Protein AF-A0A920NZ18-F1 (afdb_monomer)

Structure (mmCIF, N/CA/C/O backbone):
data_AF-A0A920NZ18-F1
#
_entry.id   AF-A0A920NZ18-F1
#
loop_
_atom_site.group_PDB
_atom_site.id
_atom_site.type_symbol
_atom_site.label_atom_id
_atom_site.label_alt_id
_atom_site.label_comp_id
_atom_site.label_asym_id
_atom_site.label_entity_id
_atom_site.label_seq_id
_atom_site.pdbx_PDB_ins_code
_atom_site.Cartn_x
_atom_site.Cartn_y
_atom_site.Cartn_z
_atom_site.occupancy
_atom_site.B_iso_or_equiv
_atom_site.auth_seq_id
_atom_site.auth_comp_id
_atom_site.auth_asym_id
_atom_site.auth_atom_id
_atom_site.pdbx_PDB_model_num
ATOM 1 N N . MET A 1 1 ? -0.466 -25.308 -16.412 1.00 61.69 1 MET A N 1
ATOM 2 C CA . MET A 1 1 ? -0.898 -24.664 -15.150 1.00 61.69 1 MET A CA 1
ATOM 3 C C . MET A 1 1 ? -0.352 -23.248 -15.141 1.00 61.69 1 MET A C 1
ATOM 5 O O . MET A 1 1 ? 0.740 -23.077 -15.657 1.00 61.69 1 MET A O 1
ATOM 9 N N . HIS A 1 2 ? -1.095 -22.252 -14.655 1.00 79.19 2 HIS A N 1
ATOM 10 C CA . HIS A 1 2 ? -0.640 -20.856 -14.602 1.00 79.19 2 HIS A CA 1
ATOM 11 C C . HIS A 1 2 ? 0.028 -20.588 -13.238 1.00 79.19 2 HIS A C 1
ATOM 13 O O . HIS A 1 2 ? -0.686 -20.232 -12.299 1.00 79.19 2 HIS A O 1
ATOM 19 N N . PRO A 1 3 ? 1.356 -20.790 -13.082 1.00 84.94 3 PRO A N 1
ATOM 20 C CA . PRO A 1 3 ? 2.051 -20.585 -11.803 1.00 84.94 3 PRO A CA 1
ATOM 21 C C . PRO A 1 3 ? 1.923 -19.143 -11.294 1.00 84.94 3 PRO A C 1
ATOM 23 O O . PRO A 1 3 ? 1.881 -18.914 -10.088 1.00 84.94 3 PRO A O 1
ATOM 26 N N . GLU A 1 4 ? 1.752 -18.193 -12.214 1.00 88.38 4 GLU A N 1
ATOM 27 C CA . GLU A 1 4 ? 1.516 -16.774 -11.935 1.00 88.38 4 GLU A CA 1
ATOM 28 C C . GLU A 1 4 ? 0.307 -16.539 -11.017 1.00 88.38 4 GLU A C 1
ATOM 30 O O . GLU A 1 4 ? 0.342 -15.670 -10.150 1.00 88.38 4 GLU A O 1
ATOM 35 N N . LEU A 1 5 ? -0.759 -17.340 -11.159 1.00 88.62 5 LEU A N 1
ATOM 36 C CA . LEU A 1 5 ? -1.951 -17.217 -10.313 1.00 88.62 5 LEU A CA 1
ATOM 37 C C . LEU A 1 5 ? -1.651 -17.612 -8.868 1.00 88.62 5 LEU A C 1
ATOM 39 O O . LEU A 1 5 ? -2.160 -16.990 -7.940 1.00 88.62 5 LEU A O 1
ATOM 43 N N . LEU A 1 6 ? -0.806 -18.625 -8.673 1.00 90.38 6 LEU A N 1
ATOM 44 C CA . LEU A 1 6 ? -0.424 -19.096 -7.346 1.00 90.38 6 LEU A CA 1
ATOM 45 C C . LEU A 1 6 ? 0.441 -18.047 -6.631 1.00 90.38 6 LEU A C 1
ATOM 47 O O . LEU A 1 6 ? 0.207 -17.760 -5.457 1.00 90.38 6 LEU A O 1
ATOM 51 N N . LEU A 1 7 ? 1.369 -17.413 -7.358 1.00 91.06 7 LEU A N 1
ATOM 52 C CA . LEU A 1 7 ? 2.160 -16.285 -6.853 1.00 91.06 7 LEU A CA 1
ATOM 53 C C . LEU A 1 7 ? 1.277 -15.089 -6.490 1.00 91.06 7 LEU A C 1
ATOM 55 O O . LEU A 1 7 ? 1.428 -14.520 -5.408 1.00 91.06 7 LEU A O 1
ATOM 59 N N . LEU A 1 8 ? 0.333 -14.736 -7.363 1.00 87.94 8 LEU A N 1
ATOM 60 C CA . LEU A 1 8 ? -0.581 -13.623 -7.131 1.00 87.94 8 LEU A CA 1
ATOM 61 C C . LEU A 1 8 ? -1.436 -13.859 -5.882 1.00 87.94 8 LEU A C 1
ATOM 63 O O . LEU A 1 8 ? -1.497 -12.987 -5.020 1.00 87.94 8 LEU A O 1
ATOM 67 N N . ILE A 1 9 ? -2.007 -15.058 -5.726 1.00 88.88 9 ILE A N 1
ATOM 68 C CA . ILE A 1 9 ? -2.758 -15.439 -4.520 1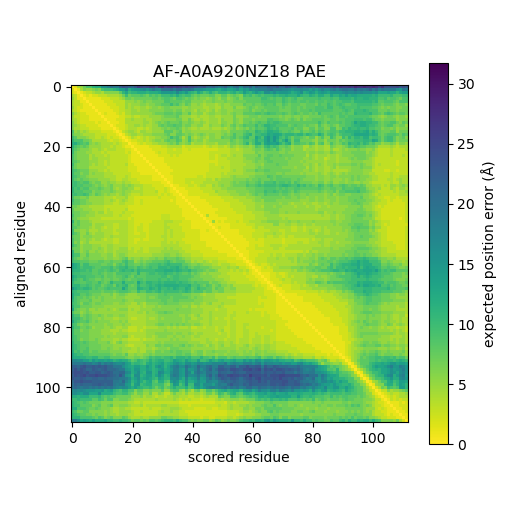.00 88.88 9 ILE A CA 1
ATOM 69 C C . ILE A 1 9 ? -1.873 -15.335 -3.271 1.00 88.88 9 ILE A C 1
ATOM 71 O O . ILE A 1 9 ? -2.299 -14.755 -2.271 1.00 88.88 9 ILE A O 1
ATOM 75 N N . GLY A 1 10 ? -0.642 -15.852 -3.322 1.00 91.12 10 GLY A N 1
ATOM 76 C CA . GLY A 1 10 ? 0.287 -15.813 -2.189 1.00 91.12 10 GLY A CA 1
ATOM 77 C C . GLY A 1 10 ? 0.643 -14.389 -1.753 1.00 91.12 10 GLY A C 1
ATOM 78 O O . GLY A 1 10 ? 0.584 -14.067 -0.563 1.00 91.12 10 GLY A O 1
ATOM 79 N N . ILE A 1 11 ? 0.952 -13.511 -2.709 1.00 87.88 11 ILE A N 1
ATOM 80 C CA . ILE A 1 11 ? 1.290 -12.107 -2.436 1.00 87.88 11 ILE A CA 1
ATOM 81 C C . ILE A 1 11 ? 0.056 -11.342 -1.941 1.00 87.88 11 ILE A C 1
ATOM 83 O O . ILE A 1 11 ? 0.151 -10.613 -0.953 1.00 87.88 11 ILE A O 1
ATOM 87 N N . SER A 1 12 ? -1.114 -11.537 -2.557 1.00 85.25 12 SER A N 1
ATOM 88 C CA . SER A 1 12 ? -2.368 -10.928 -2.098 1.00 85.25 12 SER A CA 1
ATOM 89 C C . SER A 1 12 ? -2.720 -11.341 -0.670 1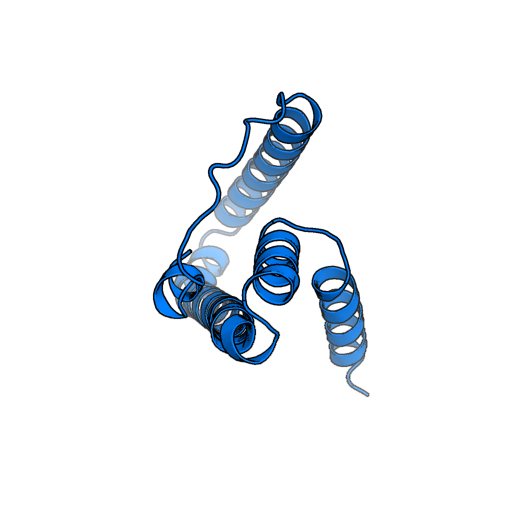.00 85.25 12 SER A C 1
ATOM 91 O O . SER A 1 12 ? -3.127 -10.494 0.124 1.00 85.25 12 SER A O 1
ATOM 93 N N . PHE A 1 13 ? -2.519 -12.614 -0.317 1.00 86.81 13 PHE A N 1
ATOM 94 C CA . PHE A 1 13 ? -2.729 -13.095 1.046 1.00 86.81 13 PHE A CA 1
ATOM 95 C C . PHE A 1 13 ? -1.750 -12.434 2.022 1.00 86.81 13 PHE A C 1
ATOM 97 O O . PHE A 1 13 ? -2.167 -11.894 3.043 1.00 86.81 13 PHE A O 1
ATOM 104 N N . SER A 1 14 ? -0.459 -12.396 1.687 1.00 88.50 14 SER A N 1
ATOM 105 C CA . SER A 1 14 ? 0.544 -11.730 2.524 1.00 88.50 14 SER A CA 1
ATOM 106 C C . SER A 1 14 ? 0.188 -10.258 2.774 1.00 88.50 14 SER A C 1
ATOM 108 O O . SER A 1 14 ? 0.070 -9.849 3.929 1.00 88.50 14 SER A O 1
ATOM 110 N N . MET A 1 15 ? -0.096 -9.488 1.719 1.00 82.94 15 MET A N 1
ATOM 111 C CA . MET A 1 15 ? -0.455 -8.068 1.836 1.00 82.94 15 MET A CA 1
ATOM 112 C C . MET A 1 15 ? -1.753 -7.849 2.623 1.00 82.94 15 MET A C 1
ATOM 114 O O . MET A 1 15 ? -1.839 -6.919 3.425 1.00 82.94 15 MET A O 1
ATOM 118 N N . GLY A 1 16 ? -2.755 -8.710 2.421 1.00 81.56 16 GLY A N 1
ATOM 119 C CA . GLY A 1 16 ? -4.045 -8.612 3.102 1.00 81.56 16 GLY A CA 1
ATOM 120 C C . GLY A 1 16 ? -3.953 -8.843 4.611 1.00 81.56 16 GLY A C 1
ATOM 121 O O . GLY A 1 16 ? -4.648 -8.171 5.368 1.00 81.56 16 GLY A O 1
ATOM 122 N N . PHE A 1 17 ? -3.079 -9.750 5.056 1.00 82.44 17 PHE A N 1
ATOM 123 C CA . PHE A 1 17 ? -2.949 -10.111 6.472 1.00 82.44 17 PHE A CA 1
ATOM 124 C C . PHE A 1 17 ? -1.893 -9.297 7.228 1.00 82.44 17 PHE A C 1
ATOM 126 O O . PHE A 1 17 ? -1.968 -9.195 8.454 1.00 82.44 17 PHE A O 1
ATOM 133 N N . THR A 1 18 ? -0.919 -8.692 6.542 1.00 85.81 18 THR A N 1
ATOM 134 C CA . THR A 1 18 ? 0.086 -7.856 7.213 1.00 85.81 18 THR A CA 1
ATOM 135 C C . THR A 1 18 ? -0.529 -6.594 7.833 1.00 85.81 18 THR A C 1
ATOM 137 O O . THR A 1 18 ? -1.392 -5.956 7.220 1.00 85.81 18 THR A O 1
ATOM 140 N N . PRO A 1 19 ? -0.099 -6.189 9.043 1.00 77.44 19 PRO A N 1
ATOM 141 C CA . PRO A 1 19 ? -0.571 -4.955 9.652 1.00 77.44 19 PRO A CA 1
ATOM 142 C C . PRO A 1 19 ? -0.040 -3.752 8.865 1.00 77.44 19 PRO A C 1
ATOM 144 O O . PRO A 1 19 ? 1.163 -3.525 8.772 1.00 77.44 19 PRO A O 1
ATOM 147 N N . GLY A 1 20 ? -0.957 -2.966 8.309 1.00 82.31 20 GLY A N 1
ATOM 148 C CA . GLY A 1 20 ? -0.666 -1.730 7.586 1.00 82.31 20 GLY A CA 1
ATOM 149 C C . GLY A 1 20 ? -1.701 -0.648 7.899 1.00 82.31 20 GLY A C 1
ATOM 150 O O . GLY A 1 20 ? -2.709 -0.947 8.543 1.00 82.31 20 GLY A O 1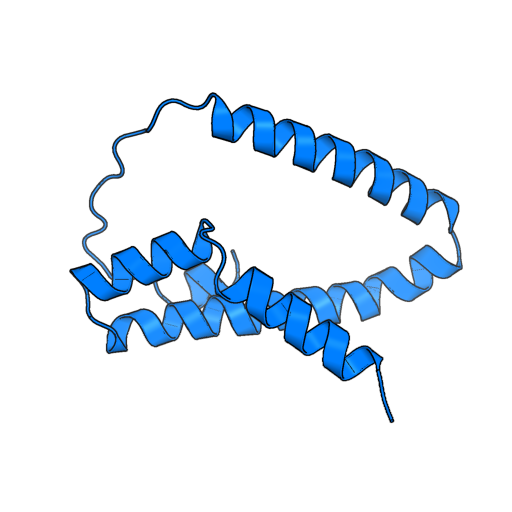
ATOM 151 N N . PRO A 1 21 ? -1.502 0.603 7.444 1.00 84.19 21 PRO A N 1
ATOM 152 C CA . PRO A 1 21 ? -2.397 1.719 7.760 1.00 84.19 21 PRO A CA 1
ATOM 153 C C . PRO A 1 21 ? -3.865 1.439 7.408 1.00 84.19 21 PRO A C 1
ATOM 155 O O . PRO A 1 21 ? -4.747 1.656 8.236 1.00 84.19 21 PRO A O 1
ATOM 158 N N . ASN A 1 22 ? -4.127 0.865 6.229 1.00 89.38 22 ASN A N 1
ATOM 159 C CA . ASN A 1 22 ? -5.486 0.548 5.775 1.00 89.38 22 ASN A CA 1
ATOM 160 C C . ASN A 1 22 ? -6.136 -0.544 6.641 1.00 89.38 22 ASN A C 1
ATOM 162 O O . ASN A 1 22 ? -7.280 -0.398 7.073 1.00 89.38 22 ASN A O 1
ATOM 166 N N . ASN A 1 23 ? -5.378 -1.591 6.981 1.00 89.81 23 ASN A N 1
ATOM 167 C CA . ASN A 1 23 ? -5.840 -2.674 7.851 1.00 89.81 23 ASN A CA 1
ATOM 168 C C . ASN A 1 23 ? -6.043 -2.196 9.299 1.00 89.81 23 ASN A C 1
ATOM 170 O O . ASN A 1 23 ? -6.985 -2.628 9.964 1.00 89.81 23 ASN A O 1
ATOM 174 N N . ALA A 1 24 ? -5.222 -1.257 9.780 1.00 88.44 24 ALA A N 1
ATOM 175 C CA . ALA A 1 24 ? -5.368 -0.636 11.094 1.00 88.44 24 ALA A CA 1
ATOM 176 C C . ALA A 1 24 ? -6.625 0.247 11.168 1.00 88.44 24 ALA A C 1
ATOM 178 O O . ALA A 1 24 ? -7.382 0.155 12.134 1.00 88.44 24 ALA A O 1
ATOM 179 N N . VAL A 1 25 ? -6.898 1.049 10.132 1.00 88.50 25 VAL A N 1
ATOM 180 C CA . VAL A 1 25 ? -8.123 1.865 10.033 1.00 88.50 25 VAL A CA 1
ATOM 181 C C . VAL A 1 25 ? -9.370 0.983 9.947 1.00 88.50 25 VAL A C 1
ATOM 183 O O . VAL A 1 25 ? -10.354 1.253 10.639 1.00 88.50 25 VAL A O 1
ATOM 186 N N . ALA A 1 26 ? -9.331 -0.092 9.154 1.00 89.56 26 ALA A N 1
ATOM 187 C CA . ALA A 1 26 ? -10.428 -1.053 9.068 1.00 89.56 26 ALA A CA 1
ATOM 188 C C . ALA A 1 26 ? -10.670 -1.752 10.415 1.00 89.56 26 ALA A C 1
ATOM 190 O O . ALA A 1 26 ? -11.810 -1.819 10.872 1.00 89.56 26 ALA A O 1
ATOM 191 N N . SER A 1 27 ? -9.603 -2.181 11.097 1.00 89.56 27 SER A N 1
ATOM 192 C CA . SER A 1 27 ? -9.685 -2.792 12.430 1.00 89.56 27 SER A CA 1
ATOM 193 C C . SER A 1 27 ? -10.288 -1.824 13.448 1.00 89.56 27 SER A C 1
ATOM 195 O O . SER A 1 27 ? -11.255 -2.163 14.126 1.00 89.56 27 SER A O 1
ATOM 197 N N . TYR A 1 28 ? -9.789 -0.584 13.507 1.00 89.00 28 TYR A N 1
ATOM 198 C CA . TYR A 1 28 ? -10.344 0.459 14.371 1.00 89.00 28 TYR A CA 1
ATOM 199 C C . TYR A 1 28 ? -11.830 0.706 14.078 1.00 89.00 28 TYR A C 1
ATOM 201 O O . TYR A 1 28 ? -12.640 0.787 15.002 1.00 89.00 28 TYR A O 1
ATOM 209 N N . SER A 1 29 ? -12.211 0.788 12.800 1.00 89.25 29 SER A N 1
ATOM 210 C CA . SER A 1 29 ? -13.608 0.957 12.404 1.00 89.25 29 SER A CA 1
ATOM 211 C C . SER A 1 29 ? -14.479 -0.220 12.847 1.00 89.25 29 SER A C 1
ATOM 213 O O . SER A 1 29 ? -15.562 0.009 13.381 1.00 89.25 29 SER A O 1
ATOM 215 N N . ALA A 1 30 ? -14.003 -1.455 12.695 1.00 90.62 30 ALA A N 1
ATOM 216 C CA . ALA A 1 30 ? -14.749 -2.646 13.085 1.00 90.62 30 ALA A CA 1
ATOM 217 C C . ALA A 1 30 ? -14.973 -2.704 14.603 1.00 90.62 30 ALA A C 1
ATOM 219 O O . ALA A 1 30 ? -16.090 -2.992 15.035 1.00 90.62 30 ALA A O 1
ATOM 220 N N . PHE A 1 31 ? -13.955 -2.362 15.401 1.00 90.88 31 PHE A N 1
ATOM 221 C CA . PHE A 1 31 ? -14.057 -2.327 16.864 1.00 90.88 31 PHE A CA 1
ATOM 222 C C . PHE A 1 31 ? -15.001 -1.232 17.381 1.00 90.88 31 PHE A C 1
ATOM 224 O O . PHE A 1 31 ? -15.729 -1.471 18.339 1.00 90.88 31 PHE A O 1
ATOM 231 N N . ASN A 1 32 ? -15.009 -0.043 16.767 1.00 89.75 32 ASN A N 1
ATOM 232 C CA . ASN A 1 32 ? -15.777 1.104 17.279 1.00 89.75 32 ASN A CA 1
ATOM 233 C C . ASN A 1 32 ? -17.170 1.254 16.643 1.00 89.75 32 ASN A C 1
ATOM 235 O O . ASN A 1 32 ? -18.096 1.737 17.288 1.00 89.75 32 ASN A O 1
ATOM 239 N N . PHE A 1 33 ? -17.331 0.862 15.377 1.00 89.62 33 PHE A N 1
ATOM 240 C CA . PHE A 1 33 ? -18.550 1.089 14.589 1.00 89.62 33 PHE A CA 1
ATOM 241 C C . PHE A 1 33 ? -19.201 -0.205 14.076 1.00 89.62 33 PHE A C 1
ATOM 243 O O . PHE A 1 33 ? -20.303 -0.154 13.521 1.00 89.62 33 PHE A O 1
ATOM 250 N N . GLY A 1 34 ? -18.559 -1.358 14.276 1.00 90.56 34 GLY A N 1
ATOM 251 C CA . GLY A 1 34 ? -19.048 -2.668 13.855 1.00 90.56 34 GLY A CA 1
ATOM 252 C C . GLY A 1 34 ? -18.747 -3.005 12.392 1.00 90.56 34 GLY A C 1
ATOM 253 O O . GLY A 1 34 ? -18.630 -2.138 11.527 1.00 90.56 34 GLY A O 1
ATOM 254 N N . VAL A 1 35 ? -18.699 -4.308 12.097 1.00 89.94 35 VAL A N 1
ATOM 255 C CA . VAL A 1 35 ? -18.268 -4.863 10.797 1.00 89.94 35 VAL A CA 1
ATOM 256 C C . VAL A 1 35 ? -19.077 -4.322 9.612 1.00 89.94 35 VAL A C 1
ATOM 258 O O . VAL A 1 35 ? -18.515 -4.023 8.560 1.00 89.94 35 VAL A O 1
ATOM 261 N N . ARG A 1 36 ? -20.394 -4.120 9.776 1.00 89.56 36 ARG A N 1
ATOM 262 C CA . ARG A 1 36 ? -21.263 -3.597 8.703 1.00 89.56 36 ARG A CA 1
ATOM 263 C C . ARG A 1 36 ? -20.830 -2.211 8.220 1.00 89.56 36 ARG A C 1
ATOM 265 O O . ARG A 1 36 ? -20.912 -1.937 7.028 1.00 89.56 36 ARG A O 1
ATOM 272 N N . LYS A 1 37 ? -20.359 -1.351 9.129 1.00 87.94 37 LYS A N 1
ATOM 273 C CA . LYS A 1 37 ? -19.891 0.005 8.802 1.00 87.94 37 LYS A CA 1
ATOM 274 C C . LYS A 1 37 ? -18.448 0.021 8.285 1.00 87.94 37 LYS A C 1
ATOM 276 O O . LYS A 1 37 ? -18.025 1.031 7.738 1.00 87.94 37 LYS A O 1
ATOM 281 N N . THR A 1 38 ? -17.725 -1.092 8.405 1.00 90.56 38 THR A N 1
ATOM 282 C CA . THR A 1 38 ? -16.364 -1.277 7.880 1.00 90.56 38 THR A CA 1
ATOM 283 C C . THR A 1 38 ? -16.349 -1.831 6.454 1.00 90.56 38 THR A C 1
ATOM 285 O O . THR A 1 38 ? -15.394 -1.589 5.723 1.00 90.56 38 THR A O 1
ATOM 288 N N . LEU A 1 39 ? -17.410 -2.511 6.002 1.00 92.00 39 LEU A N 1
ATOM 289 C CA . LEU A 1 39 ? -17.510 -3.009 4.619 1.00 92.00 39 LEU A CA 1
ATOM 290 C C . LEU A 1 39 ? -17.237 -1.932 3.547 1.00 92.00 39 LEU A C 1
ATOM 292 O O . LEU A 1 39 ? -16.467 -2.215 2.629 1.00 92.00 39 LEU A O 1
ATOM 296 N N . PRO A 1 40 ? -17.766 -0.693 3.655 1.00 91.06 40 PRO A N 1
ATOM 297 C CA . PRO A 1 40 ? -17.450 0.370 2.703 1.00 91.06 40 PRO A CA 1
ATOM 298 C C . PRO A 1 40 ? -15.957 0.727 2.648 1.00 91.06 40 PRO A C 1
ATOM 300 O O . PRO A 1 40 ? -15.476 1.087 1.582 1.00 91.06 40 PRO A O 1
ATOM 303 N N . ILE A 1 41 ? -15.225 0.606 3.762 1.00 91.88 41 ILE A N 1
ATOM 304 C CA . ILE A 1 41 ? -13.774 0.860 3.834 1.00 91.88 41 ILE A CA 1
ATOM 305 C C . ILE A 1 41 ? -13.022 -0.219 3.057 1.00 91.88 41 ILE A C 1
ATOM 307 O O . ILE A 1 41 ? -12.178 0.091 2.224 1.00 91.88 41 ILE A O 1
ATOM 311 N N . ILE A 1 42 ? -13.352 -1.489 3.308 1.00 91.31 42 ILE A N 1
ATOM 312 C CA . ILE A 1 42 ? -12.701 -2.632 2.653 1.00 91.31 42 ILE A CA 1
ATOM 313 C C . ILE A 1 42 ? -12.931 -2.571 1.138 1.00 91.31 42 ILE A C 1
ATOM 315 O O . ILE A 1 42 ? -11.991 -2.721 0.359 1.00 91.31 42 ILE A O 1
ATOM 319 N N . LEU A 1 43 ? -14.172 -2.296 0.722 1.00 92.19 43 LEU A N 1
ATOM 320 C CA . LEU A 1 43 ? -14.521 -2.139 -0.690 1.00 92.19 43 LEU A CA 1
ATOM 321 C C . LEU A 1 43 ? -13.859 -0.906 -1.315 1.00 92.19 43 LEU A C 1
ATOM 323 O O . LEU A 1 43 ? -13.397 -0.993 -2.448 1.00 92.19 43 LEU A O 1
ATOM 327 N N . GLY A 1 44 ? -13.790 0.215 -0.591 1.00 92.69 44 GLY A N 1
ATOM 328 C CA . GLY A 1 44 ? -13.133 1.441 -1.048 1.00 92.69 44 GLY A CA 1
ATOM 329 C C . GLY A 1 44 ? -11.659 1.215 -1.348 1.00 92.69 44 GLY A C 1
ATOM 330 O O . GLY A 1 44 ? -11.219 1.492 -2.459 1.00 92.69 44 GLY A O 1
ATOM 331 N N . VAL A 1 45 ? -10.929 0.609 -0.408 1.00 91.50 45 VAL A N 1
ATOM 332 C CA . VAL A 1 45 ? -9.505 0.283 -0.578 1.00 91.50 45 VAL A CA 1
ATOM 333 C C . VAL A 1 45 ? -9.296 -0.728 -1.710 1.00 91.50 45 VAL A C 1
ATOM 335 O O . VAL A 1 45 ? -8.440 -0.519 -2.567 1.00 91.50 45 VAL A O 1
ATOM 338 N N . GLY A 1 46 ? -10.076 -1.814 -1.744 1.00 89.94 46 GLY A N 1
ATOM 339 C CA . GLY A 1 46 ? -9.921 -2.864 -2.756 1.00 89.94 46 GLY A CA 1
ATOM 340 C C . GLY A 1 46 ? -10.205 -2.372 -4.178 1.00 89.94 46 GLY A C 1
ATOM 341 O O . GLY A 1 46 ? -9.404 -2.597 -5.090 1.00 89.94 46 GLY A O 1
ATOM 342 N N . LEU A 1 47 ? -11.320 -1.663 -4.374 1.00 93.50 47 LEU A N 1
ATOM 343 C CA . LEU A 1 47 ? -11.685 -1.115 -5.682 1.00 93.50 47 LEU A CA 1
ATOM 344 C C . LEU A 1 47 ? -10.785 0.058 -6.077 1.00 93.50 47 LEU A C 1
ATOM 346 O O . LEU A 1 47 ? -10.354 0.105 -7.226 1.00 93.50 47 LEU A O 1
ATOM 350 N N . GLY A 1 48 ? -10.460 0.960 -5.147 1.00 92.62 48 GLY A N 1
ATOM 351 C CA . GLY A 1 48 ? -9.569 2.096 -5.399 1.00 92.62 48 GLY A CA 1
ATOM 352 C C . GLY A 1 48 ? -8.188 1.639 -5.863 1.00 92.62 48 GLY A C 1
ATOM 353 O O . GLY A 1 48 ? -7.721 2.062 -6.921 1.00 92.62 48 GLY A O 1
ATOM 354 N N . TYR A 1 49 ? -7.585 0.678 -5.152 1.00 89.06 49 TYR A N 1
ATOM 355 C CA . TYR A 1 49 ? -6.306 0.084 -5.549 1.00 89.06 49 TYR A CA 1
ATOM 356 C C . TYR A 1 49 ? -6.377 -0.586 -6.926 1.00 89.06 49 TYR A C 1
ATOM 358 O O . TYR A 1 49 ? -5.506 -0.371 -7.767 1.00 89.06 49 TYR A O 1
ATOM 366 N N . THR A 1 50 ? -7.436 -1.357 -7.189 1.00 90.69 50 THR A N 1
ATOM 367 C CA . THR A 1 50 ? -7.610 -2.033 -8.484 1.00 90.69 50 THR A CA 1
ATOM 368 C C . THR A 1 50 ? -7.716 -1.025 -9.629 1.00 90.69 50 THR A C 1
ATOM 370 O O . THR A 1 50 ? -7.025 -1.165 -10.637 1.00 90.69 50 THR A O 1
ATOM 373 N N . VAL A 1 51 ? -8.537 0.018 -9.470 1.00 94.56 51 VAL A N 1
ATOM 374 C CA . VAL A 1 51 ? -8.705 1.082 -10.473 1.00 94.56 51 VAL A CA 1
ATOM 375 C C . VAL A 1 51 ? -7.387 1.819 -10.709 1.00 94.56 51 VAL A C 1
ATOM 377 O O . VAL A 1 51 ? -7.012 2.033 -11.862 1.00 94.56 51 VAL A O 1
ATOM 380 N N . LEU A 1 52 ? -6.655 2.149 -9.644 1.00 92.06 52 LEU A N 1
ATOM 381 C CA . LEU A 1 52 ? -5.346 2.794 -9.731 1.00 92.06 52 LEU A CA 1
ATOM 382 C C . LEU A 1 52 ? -4.349 1.943 -10.526 1.00 92.06 52 LEU A C 1
ATOM 384 O O . LEU A 1 52 ? -3.705 2.458 -11.439 1.00 92.06 52 LEU A O 1
ATOM 388 N N . VAL A 1 53 ? -4.242 0.644 -10.230 1.00 90.62 53 VAL A N 1
ATOM 389 C CA . VAL A 1 53 ? -3.316 -0.261 -10.934 1.00 90.62 53 VAL A CA 1
ATOM 390 C C . VAL A 1 53 ? -3.689 -0.388 -12.408 1.00 90.62 53 VAL A C 1
ATOM 392 O O . VAL A 1 53 ? -2.816 -0.283 -13.268 1.00 90.62 53 VAL A O 1
ATOM 395 N N . VAL A 1 54 ? -4.976 -0.562 -12.714 1.00 92.75 54 VAL A N 1
ATOM 396 C CA . VAL A 1 54 ? -5.466 -0.643 -14.097 1.00 92.75 54 VAL A CA 1
ATOM 397 C C . VAL A 1 54 ? -5.118 0.633 -14.865 1.00 92.75 54 VAL A C 1
ATOM 399 O O . VAL A 1 54 ? -4.533 0.553 -15.945 1.00 92.75 54 VAL A O 1
ATOM 402 N N . LEU A 1 55 ? -5.402 1.808 -14.295 1.00 92.75 55 LEU A N 1
ATOM 403 C CA . LEU A 1 55 ? -5.077 3.094 -14.917 1.00 92.75 55 LEU A CA 1
ATOM 404 C C . LEU A 1 55 ? -3.574 3.261 -15.141 1.00 92.75 55 LEU A C 1
ATOM 406 O O . LEU A 1 55 ? -3.173 3.690 -16.221 1.00 92.75 55 LEU A O 1
ATOM 410 N N . LEU A 1 56 ? -2.740 2.896 -14.164 1.00 91.12 56 LEU A N 1
ATOM 411 C CA . LEU A 1 56 ? -1.286 2.964 -14.306 1.00 91.12 56 LEU A CA 1
ATOM 412 C C . LEU A 1 56 ? -0.782 2.046 -15.416 1.00 91.12 56 LEU A C 1
ATOM 414 O O . LEU A 1 56 ? 0.035 2.481 -16.223 1.00 91.12 56 LEU A O 1
ATOM 418 N N . ILE A 1 57 ? -1.276 0.809 -15.494 1.00 89.88 57 ILE A N 1
ATOM 419 C CA . ILE A 1 57 ?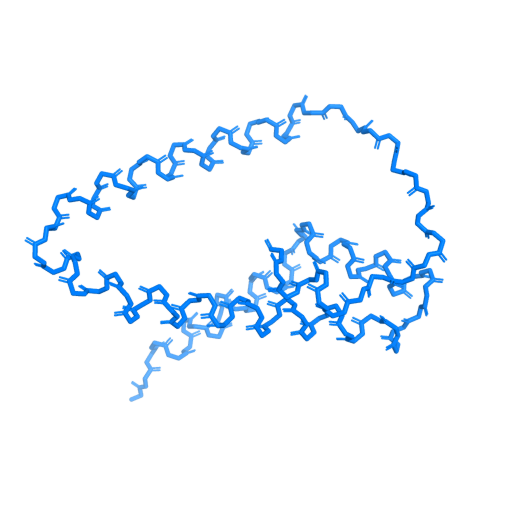 -0.886 -0.116 -16.562 1.00 89.88 57 ILE A CA 1
ATOM 420 C C . ILE A 1 57 ? -1.269 0.484 -17.915 1.00 89.88 57 ILE A C 1
ATOM 422 O O . ILE A 1 57 ? -0.403 0.641 -18.767 1.00 89.88 57 ILE A O 1
ATOM 426 N N . PHE A 1 58 ? -2.521 0.897 -18.113 1.00 89.75 58 PHE A N 1
ATOM 427 C CA . PHE A 1 58 ? -2.947 1.453 -19.401 1.00 89.75 58 PHE A CA 1
ATOM 428 C C . PHE A 1 58 ? -2.207 2.743 -19.780 1.00 89.75 58 PHE A C 1
ATOM 430 O O . PHE A 1 58 ? -1.841 2.917 -20.942 1.00 89.75 58 PHE A O 1
ATOM 437 N N . ALA A 1 59 ? -1.969 3.640 -18.821 1.00 88.94 59 ALA A N 1
ATOM 438 C CA . ALA A 1 59 ? -1.365 4.939 -19.094 1.00 88.94 59 ALA A CA 1
ATOM 439 C C . ALA A 1 59 ? 0.162 4.875 -19.262 1.00 88.94 59 ALA A C 1
ATOM 441 O O . ALA A 1 59 ? 0.715 5.564 -20.120 1.00 88.94 59 ALA A O 1
ATOM 442 N N . LEU A 1 60 ? 0.861 4.078 -18.447 1.00 87.75 60 LEU A N 1
ATOM 443 C CA . LEU A 1 60 ? 2.326 4.118 -18.369 1.00 87.75 60 LEU A CA 1
ATOM 444 C C . LEU A 1 60 ? 3.013 2.981 -19.129 1.00 87.75 60 LEU A C 1
ATOM 446 O O . LEU A 1 60 ? 4.195 3.128 -19.442 1.00 87.75 60 LEU A O 1
ATOM 450 N N . ILE A 1 61 ? 2.322 1.888 -19.485 1.00 87.56 61 ILE A N 1
ATOM 451 C CA . ILE A 1 61 ? 2.969 0.756 -20.176 1.00 87.56 61 ILE A CA 1
ATOM 452 C C . ILE A 1 61 ? 3.617 1.195 -21.498 1.00 87.56 61 ILE A C 1
ATOM 454 O O . ILE A 1 61 ? 4.778 0.878 -21.754 1.00 87.56 61 ILE A O 1
ATOM 458 N N . SER A 1 62 ? 2.918 2.013 -22.289 1.00 85.19 62 SER A N 1
ATOM 459 C CA . SER A 1 62 ? 3.410 2.524 -23.574 1.00 85.19 62 SER A CA 1
ATOM 460 C C . SER A 1 62 ? 4.589 3.487 -23.404 1.00 85.19 62 SER A C 1
ATOM 462 O O . SER A 1 62 ? 5.489 3.533 -24.242 1.00 85.19 62 SER A O 1
ATOM 464 N N . VAL A 1 63 ? 4.613 4.247 -22.305 1.00 88.06 63 VAL A N 1
ATOM 465 C CA . VAL A 1 63 ? 5.697 5.190 -21.994 1.00 88.06 63 VAL A CA 1
ATOM 466 C C . VAL A 1 63 ? 6.959 4.433 -21.590 1.00 88.06 63 VAL A C 1
ATOM 468 O O . VAL A 1 63 ? 8.044 4.738 -22.087 1.00 88.06 63 VAL A O 1
ATOM 471 N N . PHE A 1 64 ? 6.827 3.419 -20.736 1.00 89.12 64 PHE A N 1
ATOM 472 C CA . PHE A 1 64 ? 7.962 2.632 -20.258 1.00 89.12 64 PHE A CA 1
ATOM 473 C C . PHE A 1 64 ? 8.570 1.733 -21.334 1.00 89.12 64 PHE A C 1
ATOM 475 O O . PHE A 1 64 ? 9.789 1.584 -21.363 1.00 89.12 64 PHE A O 1
ATOM 482 N N . GLN A 1 65 ? 7.773 1.231 -22.282 1.00 87.56 65 GLN A N 1
ATOM 483 C CA . GLN A 1 65 ? 8.318 0.527 -23.449 1.00 87.56 65 GLN A CA 1
ATOM 484 C C . GLN A 1 65 ? 9.195 1.432 -24.328 1.00 87.56 65 GLN A C 1
ATOM 486 O O . GLN A 1 65 ? 10.192 0.973 -24.880 1.00 87.56 65 GLN A O 1
ATOM 491 N N . LYS A 1 66 ? 8.853 2.723 -24.443 1.00 91.44 66 LYS A N 1
ATOM 492 C CA . LYS A 1 66 ? 9.624 3.691 -25.238 1.00 91.44 66 LYS A CA 1
ATOM 493 C C . LYS A 1 66 ? 10.852 4.232 -24.496 1.00 91.44 66 LYS A C 1
ATOM 495 O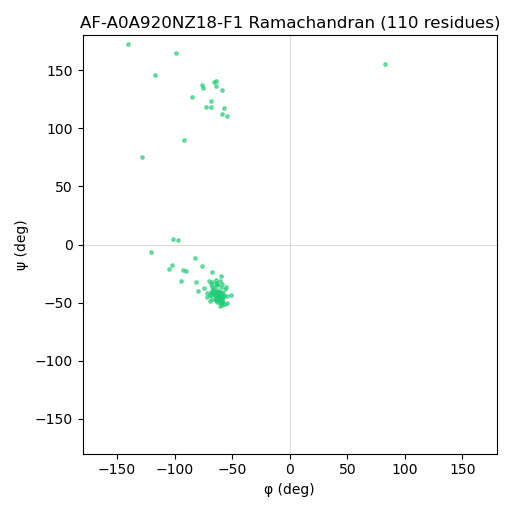 O . LYS A 1 66 ? 11.863 4.524 -25.129 1.00 91.44 66 LYS A O 1
ATOM 500 N N . TYR A 1 67 ? 10.774 4.360 -23.171 1.00 92.62 67 TYR A N 1
ATOM 501 C CA . TYR A 1 67 ? 11.838 4.905 -22.324 1.00 92.62 67 TYR A CA 1
ATOM 502 C C . TYR A 1 67 ? 12.169 3.951 -21.161 1.00 92.62 67 TYR A C 1
ATOM 504 O O . TYR A 1 67 ? 11.819 4.236 -20.013 1.00 92.62 67 TYR A O 1
ATOM 512 N N . PRO A 1 68 ? 12.884 2.839 -21.416 1.00 86.69 68 PRO A N 1
ATOM 513 C CA . PRO A 1 68 ? 13.159 1.824 -20.393 1.00 86.69 68 PRO A CA 1
ATOM 514 C C . PRO A 1 68 ? 14.008 2.361 -19.229 1.00 86.69 68 PRO A C 1
ATOM 516 O O . PRO A 1 68 ? 13.785 2.006 -18.073 1.00 86.69 68 PRO A O 1
ATOM 519 N N . TYR A 1 69 ? 14.930 3.290 -19.498 1.00 94.19 69 TYR A N 1
ATOM 520 C CA . TYR A 1 69 ? 15.735 3.928 -18.450 1.00 94.19 69 TYR A CA 1
ATOM 521 C C . TYR A 1 69 ? 14.899 4.762 -17.472 1.00 94.19 69 TYR A C 1
ATOM 523 O O . TYR A 1 69 ? 15.245 4.850 -16.297 1.00 94.19 69 TYR A O 1
ATOM 531 N N . LEU A 1 70 ? 13.781 5.346 -17.919 1.00 92.38 70 LEU A N 1
ATOM 532 C CA . LEU A 1 70 ? 12.905 6.126 -17.043 1.00 92.38 70 LEU A CA 1
ATOM 533 C C . LEU A 1 70 ? 12.220 5.226 -16.006 1.00 92.38 70 LEU A C 1
ATOM 535 O O . LEU A 1 70 ? 12.147 5.589 -14.833 1.00 92.38 70 LEU A O 1
ATOM 539 N N . GLN A 1 71 ? 11.770 4.039 -16.424 1.00 89.88 71 GLN A N 1
ATOM 540 C CA . GLN A 1 71 ? 11.201 3.036 -15.522 1.00 89.88 71 GLN A CA 1
ATOM 541 C C . GLN A 1 71 ? 12.218 2.618 -14.452 1.00 89.88 71 GLN A C 1
ATOM 543 O O . GLN A 1 71 ? 11.877 2.543 -13.271 1.00 89.88 71 GLN A O 1
ATOM 548 N N . GLU A 1 72 ? 13.468 2.390 -14.856 1.00 92.69 72 GLU A N 1
ATOM 549 C CA . GLU A 1 72 ? 14.550 1.995 -13.953 1.00 92.69 72 GLU A CA 1
ATOM 550 C C . GLU A 1 72 ? 14.870 3.087 -12.921 1.00 92.69 72 GLU A C 1
ATOM 552 O O . GLU A 1 72 ? 14.960 2.812 -11.724 1.00 92.69 72 GLU A O 1
ATOM 557 N N . ILE A 1 73 ? 14.960 4.345 -13.360 1.00 96.12 73 ILE A N 1
ATOM 558 C CA . ILE A 1 73 ? 15.199 5.489 -12.469 1.00 96.12 73 ILE A CA 1
ATOM 559 C C . ILE A 1 73 ? 14.061 5.630 -11.453 1.00 96.12 73 ILE A C 1
ATOM 561 O O . ILE A 1 73 ? 14.321 5.762 -10.256 1.00 96.12 73 ILE A O 1
ATOM 565 N N . ILE A 1 74 ? 12.803 5.569 -11.906 1.00 93.75 74 ILE A N 1
ATOM 566 C CA . ILE A 1 74 ? 11.634 5.649 -11.018 1.00 93.75 74 ILE A CA 1
ATOM 567 C C . ILE A 1 74 ? 11.641 4.489 -10.023 1.00 93.75 74 ILE A C 1
ATOM 569 O O . ILE A 1 74 ? 11.357 4.705 -8.846 1.00 93.75 74 ILE A O 1
ATOM 573 N N . ARG A 1 75 ? 12.003 3.277 -10.460 1.00 93.38 75 ARG A N 1
ATOM 574 C CA . ARG A 1 75 ? 12.120 2.107 -9.584 1.00 93.38 75 ARG A CA 1
ATOM 575 C C . ARG A 1 75 ? 13.138 2.349 -8.472 1.00 93.38 75 ARG A C 1
ATOM 577 O O . ARG A 1 75 ? 12.798 2.173 -7.305 1.00 93.38 75 ARG A O 1
ATOM 584 N N . ILE A 1 76 ? 14.344 2.800 -8.816 1.00 97.06 76 ILE A N 1
ATOM 585 C CA . ILE A 1 76 ? 15.416 3.057 -7.842 1.00 97.06 76 ILE A CA 1
ATOM 586 C C . ILE A 1 76 ? 15.014 4.174 -6.870 1.00 97.06 76 ILE A C 1
ATOM 588 O O . ILE A 1 76 ? 15.105 3.996 -5.654 1.00 97.06 76 ILE A O 1
ATOM 592 N N . LEU A 1 77 ? 14.524 5.307 -7.384 1.00 97.69 77 LEU A N 1
ATOM 593 C CA . LEU A 1 77 ? 14.074 6.426 -6.549 1.00 97.69 77 LEU A CA 1
ATOM 594 C C . LEU A 1 77 ? 12.904 6.027 -5.645 1.00 97.69 77 LEU A C 1
ATOM 596 O O . LEU A 1 77 ? 12.890 6.386 -4.469 1.00 97.69 77 LEU A O 1
ATOM 600 N N . GLY A 1 78 ? 11.957 5.246 -6.166 1.00 96.19 78 GLY A N 1
ATOM 601 C CA . GLY A 1 78 ? 10.836 4.698 -5.409 1.00 96.19 78 GLY A CA 1
ATOM 602 C C . GLY A 1 78 ? 11.299 3.784 -4.276 1.00 96.19 78 GLY A C 1
ATOM 603 O O . GLY A 1 78 ? 10.832 3.928 -3.149 1.00 96.19 78 GLY A O 1
ATOM 604 N N . SER A 1 79 ? 12.265 2.897 -4.525 1.00 96.88 79 SER A N 1
ATOM 605 C CA . SER A 1 79 ? 12.850 2.047 -3.479 1.00 96.88 79 SER A CA 1
ATOM 606 C C . SER A 1 79 ? 13.539 2.866 -2.385 1.00 96.88 79 SER A C 1
ATOM 608 O O . SER A 1 79 ? 13.296 2.626 -1.202 1.00 96.88 79 SER A O 1
ATOM 610 N N . ILE A 1 80 ? 14.340 3.870 -2.757 1.00 97.88 80 ILE A N 1
ATOM 611 C CA . ILE A 1 80 ? 14.976 4.786 -1.794 1.00 97.88 80 ILE A CA 1
ATOM 612 C C . ILE A 1 80 ? 13.908 5.524 -0.977 1.00 97.88 80 ILE A C 1
ATOM 614 O O . ILE A 1 80 ? 14.018 5.625 0.246 1.00 97.88 80 ILE A O 1
ATOM 618 N N . PHE A 1 81 ? 12.849 5.999 -1.634 1.00 96.94 81 PHE A N 1
ATOM 619 C CA . PHE A 1 81 ? 11.741 6.676 -0.973 1.00 96.94 81 PHE A CA 1
ATOM 620 C C . PHE A 1 81 ? 11.014 5.766 0.026 1.00 96.94 81 PHE A C 1
ATOM 622 O O . PHE A 1 81 ? 10.719 6.206 1.136 1.00 96.94 81 PHE A O 1
ATOM 629 N N . LEU A 1 82 ? 10.774 4.495 -0.312 1.00 94.06 82 LEU A N 1
ATOM 630 C CA . LEU A 1 82 ? 10.163 3.530 0.607 1.00 94.06 82 LEU A CA 1
ATOM 631 C C . LEU A 1 82 ? 11.049 3.253 1.829 1.00 94.06 82 LEU A C 1
ATOM 633 O O . LEU A 1 82 ? 10.534 3.206 2.946 1.00 94.06 82 LEU A O 1
ATOM 637 N N . ILE A 1 83 ? 12.370 3.136 1.648 1.00 96.12 83 ILE A N 1
ATOM 638 C CA . ILE A 1 83 ? 13.325 2.993 2.763 1.00 96.12 83 ILE A CA 1
ATOM 639 C C . ILE A 1 83 ? 13.279 4.234 3.661 1.00 96.12 83 ILE A C 1
ATOM 641 O O . ILE A 1 83 ? 13.194 4.120 4.886 1.00 96.12 83 ILE A O 1
ATOM 645 N N . TYR A 1 84 ? 13.277 5.425 3.060 1.00 95.62 84 TYR A N 1
ATOM 646 C CA . TYR A 1 84 ? 13.138 6.681 3.791 1.00 95.62 84 TYR A CA 1
ATOM 647 C C . TYR A 1 84 ? 11.820 6.745 4.577 1.00 95.62 84 TYR A C 1
ATOM 649 O O . TYR A 1 84 ? 11.810 7.134 5.748 1.00 95.62 84 TYR A O 1
ATOM 657 N N . LEU A 1 85 ? 10.708 6.331 3.967 1.00 91.69 85 LEU A N 1
ATOM 658 C CA . LEU A 1 85 ? 9.398 6.312 4.610 1.00 91.69 85 LEU A CA 1
ATOM 659 C C . LEU A 1 85 ? 9.372 5.327 5.789 1.00 91.69 85 LEU A C 1
ATOM 661 O O . LEU A 1 85 ? 8.882 5.675 6.863 1.00 91.69 85 LEU A O 1
ATOM 665 N N . ALA A 1 86 ? 9.956 4.139 5.622 1.00 91.19 86 ALA A N 1
ATOM 666 C CA . ALA A 1 86 ? 10.081 3.135 6.676 1.00 91.19 86 ALA A CA 1
ATOM 667 C C . ALA A 1 86 ? 10.923 3.636 7.861 1.00 91.19 86 ALA A C 1
ATOM 669 O O . ALA A 1 86 ? 10.521 3.461 9.016 1.00 91.19 86 ALA A O 1
ATOM 670 N N . TYR A 1 87 ? 12.041 4.321 7.588 1.00 94.38 87 TYR A N 1
ATOM 671 C CA . TYR A 1 87 ? 12.838 4.997 8.615 1.00 94.38 87 TYR A CA 1
ATOM 672 C C . TYR A 1 87 ? 11.985 6.040 9.347 1.00 94.38 87 TYR A C 1
ATOM 674 O O . TYR A 1 87 ? 11.844 6.002 10.569 1.00 94.38 87 TYR A O 1
ATOM 682 N N . LYS A 1 88 ? 11.330 6.935 8.601 1.00 90.94 88 LYS A N 1
ATOM 683 C CA . LYS A 1 88 ? 10.511 8.005 9.178 1.00 90.94 88 LYS A CA 1
ATOM 684 C C . LYS A 1 88 ? 9.390 7.468 10.071 1.00 90.94 88 LYS A C 1
ATOM 686 O O . LYS A 1 88 ? 9.159 8.040 11.131 1.00 90.94 88 LYS A O 1
ATOM 691 N N . ILE A 1 89 ? 8.710 6.394 9.667 1.00 87.25 89 ILE A N 1
ATOM 692 C CA . ILE A 1 89 ? 7.641 5.769 10.459 1.00 87.25 8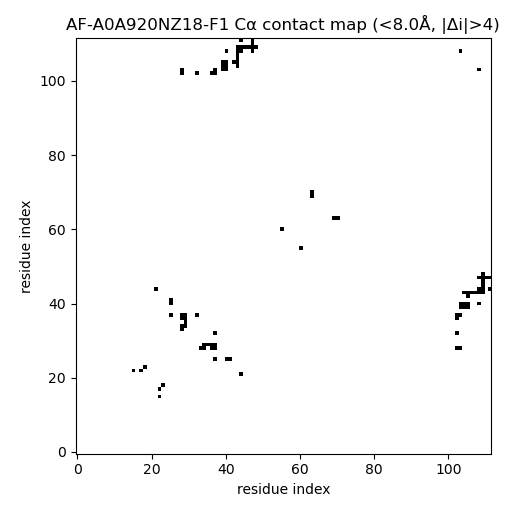9 ILE A CA 1
ATOM 693 C C . 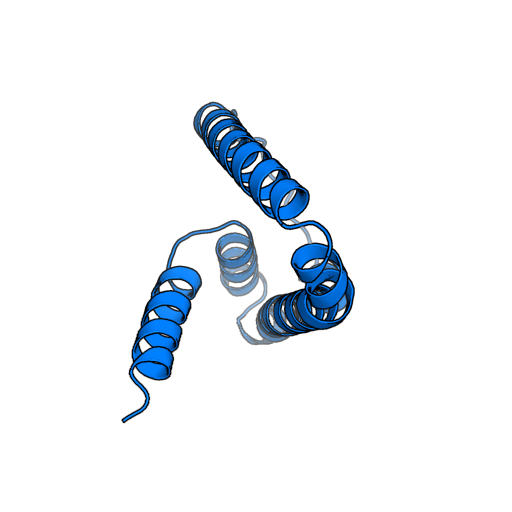ILE A 1 89 ? 8.218 5.130 11.728 1.00 87.25 89 ILE A C 1
ATOM 695 O O . ILE A 1 89 ? 7.706 5.402 12.814 1.00 87.25 89 ILE A O 1
ATOM 699 N N . SER A 1 90 ? 9.312 4.370 11.610 1.00 89.69 90 SER A N 1
ATOM 700 C CA . SER A 1 90 ? 9.968 3.682 12.738 1.00 89.69 90 SER A CA 1
ATOM 701 C C . SER A 1 90 ? 10.436 4.633 13.844 1.00 89.69 90 SER A C 1
ATOM 703 O O . SER A 1 90 ? 10.375 4.284 15.019 1.00 89.69 90 SER A O 1
ATOM 705 N N . PHE A 1 91 ? 10.870 5.843 13.481 1.00 89.44 91 PHE A N 1
ATOM 706 C CA . PHE A 1 91 ? 11.348 6.858 14.429 1.00 89.44 91 PHE A CA 1
ATOM 707 C C . PHE A 1 91 ? 10.319 7.962 14.729 1.00 89.44 91 PHE A C 1
ATOM 709 O O . PHE A 1 91 ? 10.624 8.921 15.444 1.00 89.44 91 PHE A O 1
ATOM 716 N N . SER A 1 92 ? 9.094 7.860 14.202 1.00 84.19 92 SER A N 1
ATOM 717 C CA . SER A 1 92 ? 8.039 8.835 14.492 1.00 84.19 92 SER A CA 1
ATOM 718 C C . SER A 1 92 ? 7.454 8.624 15.891 1.00 84.19 92 SER A C 1
ATOM 720 O O . SER A 1 92 ? 7.185 7.504 16.318 1.00 84.19 92 SER A O 1
ATOM 722 N N . LYS A 1 93 ? 7.230 9.718 16.631 1.00 75.19 93 LYS A N 1
ATOM 723 C CA . LYS A 1 93 ? 6.489 9.663 17.899 1.00 75.19 93 LYS A CA 1
ATOM 724 C C . LYS A 1 93 ? 4.999 9.505 17.608 1.00 75.19 93 LYS A C 1
ATOM 726 O O . LYS A 1 93 ? 4.456 10.233 16.776 1.00 75.19 93 LYS A O 1
ATOM 731 N N . SER A 1 94 ? 4.343 8.596 18.331 1.00 66.44 94 SER A N 1
ATOM 732 C CA . SER A 1 94 ? 2.895 8.398 18.241 1.00 66.44 94 SER A CA 1
ATOM 733 C C . SER A 1 94 ? 2.167 9.706 18.552 1.00 66.44 94 SER A C 1
ATOM 735 O O . SER A 1 94 ? 2.297 10.268 19.643 1.00 66.44 94 SER A O 1
ATOM 737 N N . LYS A 1 95 ? 1.431 10.223 17.569 1.00 63.88 95 LYS A N 1
ATOM 738 C CA . LYS A 1 95 ? 0.547 11.373 17.750 1.00 63.88 95 LYS A CA 1
ATOM 739 C C . LYS A 1 95 ? -0.778 10.824 18.270 1.00 63.88 95 LYS A C 1
ATOM 741 O O . LYS A 1 95 ? -1.327 9.912 17.661 1.00 63.88 95 LYS A O 1
ATOM 746 N N . SER A 1 96 ? -1.282 11.358 19.384 1.00 54.47 96 SER A N 1
ATOM 747 C CA . SER A 1 96 ? -2.603 10.985 19.902 1.00 54.47 96 SER A CA 1
ATOM 748 C C . SER A 1 96 ? -3.648 11.197 18.805 1.00 54.47 96 SER A C 1
ATOM 750 O O . SER A 1 96 ? -3.891 12.329 18.378 1.00 54.47 96 SER A O 1
ATOM 752 N N . GLN A 1 97 ? -4.196 10.098 18.286 1.00 61.00 97 GLN A N 1
ATOM 753 C CA . GLN A 1 97 ? -5.213 10.127 17.246 1.00 61.00 97 GLN A CA 1
ATOM 754 C C . GLN A 1 97 ? -6.517 10.601 17.896 1.00 61.00 97 GLN A C 1
ATOM 756 O O . GLN A 1 97 ? -7.030 9.947 18.807 1.00 61.00 97 GLN A O 1
ATOM 761 N N . SER A 1 98 ? -7.059 11.737 17.454 1.00 59.56 98 SER A N 1
ATOM 762 C CA . SER A 1 98 ? -8.389 12.165 17.888 1.00 59.56 98 SER A CA 1
ATOM 763 C C . SER A 1 98 ? -9.410 11.086 17.518 1.00 59.56 98 SER A C 1
ATOM 765 O O . SER A 1 98 ? -9.395 10.554 16.404 1.00 59.56 98 SER A O 1
ATOM 767 N N . LYS A 1 99 ? -10.288 10.727 18.464 1.00 60.81 99 LYS A N 1
ATOM 768 C CA . LYS A 1 99 ? -11.388 9.795 18.195 1.00 60.81 99 LYS A CA 1
ATOM 769 C C . LYS A 1 99 ? -12.249 10.394 17.085 1.00 60.81 99 LYS A C 1
ATOM 771 O O . LYS A 1 99 ? -12.882 11.425 17.287 1.00 60.81 99 LYS A O 1
ATOM 776 N N . LYS A 1 100 ? -12.261 9.767 15.906 1.00 66.81 100 LYS A N 1
ATOM 777 C CA . LYS A 1 100 ? -13.244 10.102 14.872 1.00 66.81 100 LYS A CA 1
ATOM 778 C C . LYS A 1 100 ? -14.607 9.637 15.374 1.00 66.81 100 LYS A C 1
ATOM 780 O O . LYS A 1 100 ? -14.765 8.463 15.683 1.00 66.81 100 LYS A O 1
ATOM 785 N N . GLU A 1 101 ? -15.571 10.549 15.445 1.00 70.38 101 GLU A N 1
ATOM 786 C CA . GLU A 1 101 ? -16.941 10.259 15.901 1.00 70.38 101 GLU A CA 1
ATOM 787 C C . GLU A 1 101 ? -17.778 9.524 14.844 1.00 70.38 101 GLU A C 1
ATOM 789 O O . GLU A 1 101 ? -18.771 8.883 15.174 1.00 70.38 101 GLU A O 1
ATOM 794 N N . ASN A 1 102 ? -17.353 9.56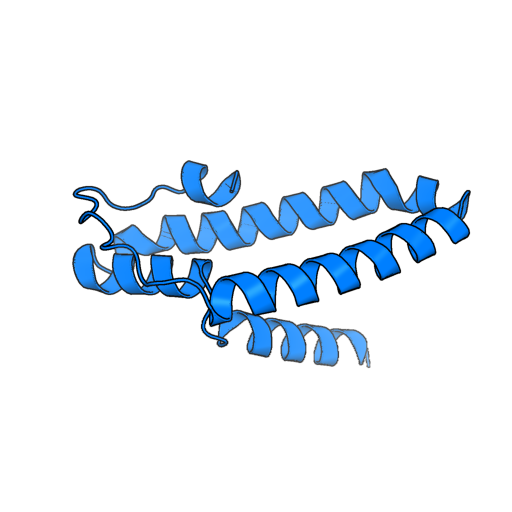6 13.576 1.00 78.56 102 ASN A N 1
ATOM 795 C CA . ASN A 1 102 ? -18.064 8.966 12.452 1.00 78.56 102 ASN A CA 1
ATOM 796 C C . ASN A 1 102 ? -17.249 7.852 11.773 1.00 78.56 102 ASN A C 1
ATOM 798 O O . ASN A 1 102 ? -16.023 7.969 11.659 1.00 78.56 102 ASN A O 1
ATOM 802 N N . PRO A 1 103 ? -17.918 6.795 11.270 1.00 80.81 103 PRO A N 1
ATOM 803 C CA . PRO A 1 103 ? -17.271 5.749 10.486 1.00 80.81 103 PRO A CA 1
ATOM 804 C C . PRO A 1 103 ? -16.719 6.321 9.173 1.00 80.81 103 PRO A C 1
ATOM 806 O O . PRO A 1 103 ? -17.368 7.143 8.523 1.00 80.81 103 PRO A O 1
ATOM 809 N N . VAL A 1 104 ? -15.535 5.851 8.776 1.00 83.62 104 VAL A N 1
ATOM 810 C CA . VAL A 1 104 ? -14.899 6.205 7.498 1.00 83.62 104 VAL A CA 1
ATOM 811 C C . VAL A 1 104 ? -15.760 5.691 6.344 1.00 83.62 104 VAL A C 1
ATOM 813 O O . VAL A 1 104 ? -16.270 4.568 6.393 1.00 83.62 104 VAL A O 1
ATOM 816 N N . LYS A 1 105 ? -15.947 6.516 5.313 1.00 88.31 105 LYS A N 1
ATOM 817 C CA . LYS A 1 105 ? -16.833 6.202 4.182 1.00 88.31 105 LYS A CA 1
ATOM 818 C C . LYS A 1 105 ? -16.058 5.674 2.971 1.00 88.31 105 LYS A C 1
ATOM 820 O O . LYS A 1 105 ? -14.846 5.836 2.858 1.00 88.31 105 LYS A O 1
ATOM 825 N N . PHE A 1 106 ? -16.786 5.067 2.031 1.00 89.50 106 PHE A N 1
ATOM 826 C CA . PHE A 1 106 ? -16.224 4.493 0.802 1.00 89.50 106 PHE A CA 1
ATOM 827 C C . PHE A 1 106 ? -15.387 5.499 0.002 1.00 89.50 106 PHE A C 1
ATOM 829 O O . PHE A 1 106 ? -14.245 5.224 -0.332 1.00 89.50 106 PHE A O 1
ATOM 836 N N . TYR A 1 107 ? -15.919 6.692 -0.273 1.00 88.88 107 TYR A N 1
ATOM 837 C CA . TYR A 1 107 ? -15.220 7.677 -1.107 1.00 88.88 107 TYR A CA 1
ATOM 838 C C . TYR A 1 107 ? -13.909 8.163 -0.472 1.00 88.88 107 TYR A C 1
ATOM 840 O O . TYR A 1 107 ? -12.944 8.414 -1.182 1.00 88.88 107 TYR A O 1
ATOM 848 N N . GLU A 1 108 ? -13.854 8.241 0.862 1.00 86.38 108 GLU A N 1
ATOM 849 C CA . GLU A 1 108 ? -12.649 8.646 1.596 1.00 86.38 108 GLU A CA 1
ATOM 850 C C . GLU A 1 108 ? -11.529 7.619 1.471 1.00 86.38 108 GLU A C 1
ATOM 852 O O . GLU A 1 108 ? -10.377 7.968 1.667 1.00 86.38 108 GLU A O 1
ATOM 857 N N . THR A 1 109 ? -11.868 6.362 1.190 1.00 88.81 109 THR A N 1
ATOM 858 C CA . THR A 1 109 ? -10.917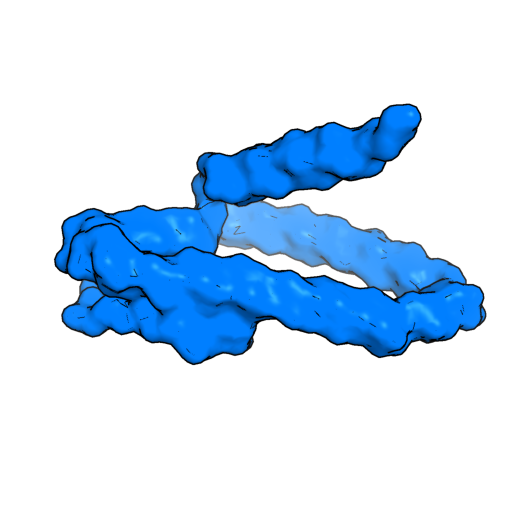 5.247 1.077 1.00 88.81 109 THR A CA 1
ATOM 859 C C . THR A 1 109 ? -10.667 4.839 -0.368 1.00 88.81 109 THR A C 1
ATOM 861 O O . THR A 1 109 ? -9.634 4.255 -0.658 1.00 88.81 109 THR A O 1
ATOM 864 N N . PHE A 1 110 ? -11.580 5.177 -1.279 1.00 90.06 110 PHE A N 1
ATOM 865 C CA . PHE A 1 110 ? -11.432 4.963 -2.714 1.00 90.06 110 PHE A CA 1
ATOM 866 C C . PHE A 1 110 ? -10.452 5.951 -3.364 1.00 90.06 110 PHE A C 1
ATOM 868 O O . PHE A 1 110 ? -9.718 5.570 -4.268 1.00 90.06 110 PHE A O 1
ATOM 875 N N . PHE A 1 111 ? -10.445 7.211 -2.914 1.00 86.81 111 PHE A N 1
ATOM 876 C CA . PHE A 1 111 ? -9.563 8.268 -3.436 1.00 86.81 111 PHE A CA 1
ATOM 877 C C . PHE A 1 111 ? -8.283 8.486 -2.611 1.00 86.81 111 PHE A C 1
ATOM 879 O O . PHE A 1 111 ? -7.541 9.426 -2.892 1.00 86.81 111 PHE A O 1
ATOM 886 N N . PHE A 1 112 ? -8.065 7.673 -1.576 1.00 73.44 112 PHE A N 1
ATOM 887 C CA . PHE A 1 112 ? -6.891 7.740 -0.706 1.00 73.44 112 PHE A CA 1
ATOM 888 C C . PHE A 1 112 ? -5.722 6.953 -1.294 1.00 73.44 112 PHE A C 1
ATOM 890 O O . PHE A 1 112 ? -4.602 7.509 -1.304 1.00 73.44 112 PHE A O 1
#

Solvent-accessible surface area (backbone atoms only — not comparable to full-atom values): 6408 Å² total; per-residue (Å²): 134,70,65,67,57,58,52,50,52,53,51,52,50,51,63,71,71,47,90,42,74,69,54,50,51,43,49,52,32,30,75,76,63,33,61,82,53,23,48,41,34,56,50,13,41,54,50,28,53,51,52,51,52,52,50,47,50,71,67,43,50,68,52,36,73,76,37,56,66,57,49,52,51,50,48,53,53,49,53,54,48,51,53,52,50,52,52,52,58,74,72,50,77,87,69,88,74,77,83,73,92,64,74,66,48,33,69,70,33,34,77,102

Radius of gyration: 17.59 Å; Cα contacts (8 Å, |Δi|>4): 50; chains: 1; bounding box: 37×37×45 Å

pLDDT: mean 87.24, std 8.52, range [54.47, 97.88]

Secondary structure (DSSP, 8-state):
--HHHHHHHHHHHHHHHS--HHHHHHHHHHHHH-HHHHHHHHHHHHHHHHHHHHHHHHHHHHHHHH-HHHHHHHHHHHHHHHHHHHHHHHTPPPP-----SSPPPHHHHH--

Foldseek 3Di:
DPVVVVVVVVVCVVVVPDDDPLVVLLVVLCVPPNNVLSVLSVCLQVQLVVVVVVCCCVPCVVVCVVPVVVVVVCVVVVVVVVVVVVVCVVPDDDDPDPDDPDRDGSVNNSND

Sequence (112 aa):
MHPELLLLIGISFSMGFTPGPNNAVASYSAFNFGVRKTLPIILGVGLGYTVLVVLLIFALISVFQKYPYLQEIIRILGSIFLIYLAYKISFSKSKSQSKKENPVKFYETFFF

Mean predicted aligned error: 6.56 Å